Protein AF-W0J8F2-F1 (afdb_monomer_lite)

Secondary structure (DSSP, 8-state):
-PPP--S--SPPPBPP------SHHHHTS---SB-GGGG-HHHHHHHHHHHHHHH-----

Sequence (60 aa):
MGGVYCEDVEVAPLMSDTAADFSLAASTRGMAGVKPYAVDPEAAARLWTLSEQLTGLQAL

pLDDT: mean 79.76, std 14.83, range [53.78, 98.25]

Radius of gyration: 16.43 Å; chains: 1; bounding box: 36×25×38 Å

Foldseek 3Di:
DDDDDPVDPDAWAEDDVDPDPPDPVSVPPPPTGDYPVVPDPVVVVVVQVVVCVVVVDDDD

Structure (mmCIF, N/CA/C/O backbone):
data_AF-W0J8F2-F1
#
_entry.id   AF-W0J8F2-F1
#
loop_
_atom_site.group_PDB
_atom_site.id
_atom_site.type_symbol
_atom_site.label_atom_id
_atom_site.label_alt_id
_atom_site.label_comp_id
_atom_site.label_asym_id
_atom_site.label_entity_id
_atom_site.label_seq_id
_atom_site.pdbx_PDB_ins_code
_atom_site.Cartn_x
_atom_site.Cartn_y
_atom_site.Cartn_z
_atom_site.occupancy
_atom_site.B_iso_or_equiv
_atom_site.auth_seq_id
_atom_site.auth_comp_id
_atom_site.auth_asym_id
_atom_site.auth_atom_id
_atom_site.pdbx_PDB_model_num
ATOM 1 N N . MET A 1 1 ? -18.396 16.870 -23.000 1.00 54.38 1 MET A N 1
ATOM 2 C CA . MET A 1 1 ? -17.751 15.605 -22.601 1.00 54.38 1 MET A CA 1
ATOM 3 C C . MET A 1 1 ? -16.356 15.589 -23.205 1.00 54.38 1 MET A C 1
ATOM 5 O O . MET A 1 1 ? -16.225 15.298 -24.385 1.00 54.38 1 MET A O 1
ATOM 9 N N . GLY A 1 2 ? -15.351 16.052 -22.457 1.00 63.16 2 GLY A N 1
ATOM 10 C CA . GLY A 1 2 ? -13.948 16.006 -22.881 1.00 63.16 2 GLY A CA 1
ATOM 11 C C . GLY A 1 2 ? -13.355 14.666 -22.463 1.00 63.16 2 GLY A C 1
ATOM 12 O O . GLY A 1 2 ? -13.471 14.306 -21.295 1.00 63.16 2 GLY A O 1
ATOM 13 N N . GLY A 1 3 ? -12.817 13.906 -23.416 1.00 59.50 3 GLY A N 1
ATOM 14 C CA . GLY A 1 3 ? -12.217 12.601 -23.152 1.00 59.50 3 GLY A CA 1
ATOM 15 C C . GLY A 1 3 ? -11.000 12.724 -22.238 1.00 59.50 3 GLY A C 1
ATOM 16 O O . GLY A 1 3 ? -10.173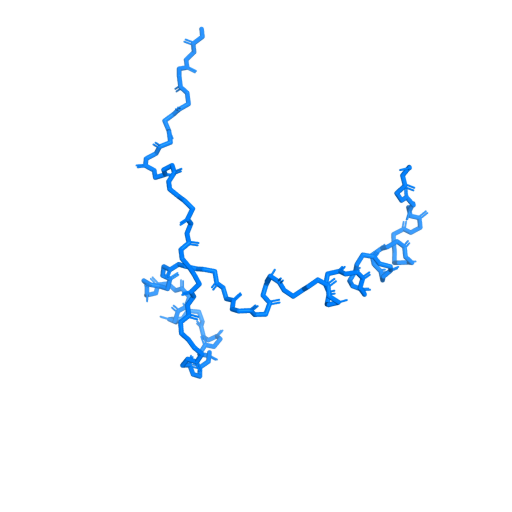 13.615 -22.417 1.00 59.50 3 GLY A O 1
ATOM 17 N N . VAL A 1 4 ? -10.914 11.835 -21.252 1.00 65.69 4 VAL A N 1
ATOM 18 C CA . VAL A 1 4 ? -9.745 11.690 -20.382 1.00 65.69 4 VAL A CA 1
ATOM 19 C C . VAL A 1 4 ? -8.648 11.026 -21.216 1.00 65.69 4 VAL A C 1
ATOM 21 O O . VAL A 1 4 ? -8.847 9.922 -21.718 1.00 65.69 4 VAL A O 1
ATOM 24 N N . TYR A 1 5 ? -7.524 11.712 -21.426 1.00 67.31 5 TYR A N 1
ATOM 25 C CA . TYR A 1 5 ? -6.360 11.121 -22.085 1.00 67.31 5 TYR A CA 1
ATOM 26 C C . TYR A 1 5 ? -5.627 10.241 -21.070 1.00 67.31 5 TYR A C 1
ATOM 28 O O . TYR A 1 5 ? -4.967 10.750 -20.167 1.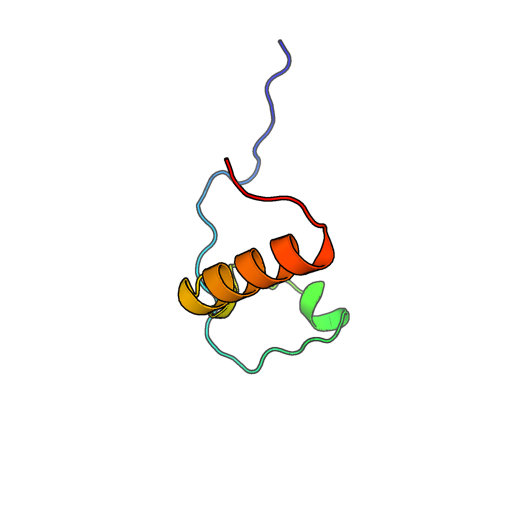00 67.31 5 TYR A O 1
ATOM 36 N N . CYS A 1 6 ? -5.781 8.925 -21.201 1.00 66.25 6 CYS A N 1
ATOM 37 C CA . CYS A 1 6 ? -4.903 7.956 -20.554 1.00 66.25 6 CYS A CA 1
ATOM 38 C C . CYS A 1 6 ? -3.799 7.612 -21.553 1.00 66.25 6 CYS A C 1
ATOM 40 O O . CYS A 1 6 ? -4.023 6.830 -22.471 1.00 66.25 6 CYS A O 1
ATOM 42 N N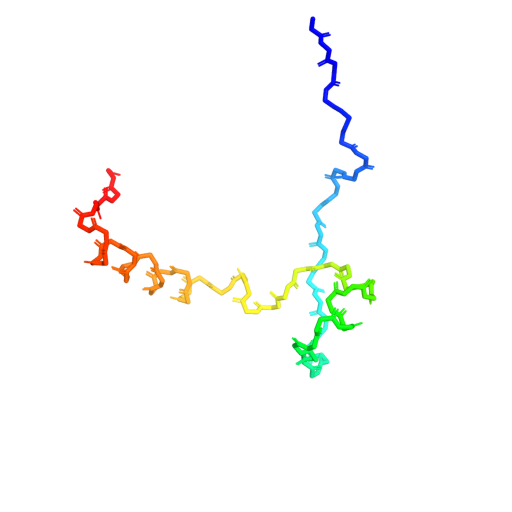 . GLU A 1 7 ? -2.642 8.254 -21.397 1.00 66.88 7 GLU A N 1
ATOM 43 C CA . GLU A 1 7 ? -1.453 8.003 -22.224 1.00 66.88 7 GLU A CA 1
ATOM 44 C C . GLU A 1 7 ? -0.955 6.562 -22.097 1.00 66.88 7 GLU A C 1
ATOM 46 O O . GLU A 1 7 ? -0.507 5.967 -23.072 1.00 66.88 7 GLU A O 1
ATOM 51 N N . ASP A 1 8 ? -1.076 6.006 -20.894 1.00 68.81 8 ASP A N 1
ATOM 52 C CA . ASP A 1 8 ? -0.653 4.660 -20.545 1.00 68.81 8 ASP A CA 1
ATOM 53 C C . ASP A 1 8 ? -1.789 3.990 -19.767 1.00 68.81 8 ASP A C 1
ATOM 55 O O . ASP A 1 8 ? -2.119 4.385 -18.645 1.00 68.81 8 ASP A O 1
ATOM 59 N N . VAL A 1 9 ? -2.472 3.056 -20.428 1.00 76.50 9 VAL A N 1
ATOM 60 C CA . VAL A 1 9 ? -3.656 2.352 -19.902 1.00 76.50 9 VAL A CA 1
ATOM 61 C C . VAL A 1 9 ? -3.315 0.926 -19.468 1.00 76.50 9 VAL A C 1
ATOM 63 O O . VAL A 1 9 ? -4.197 0.183 -19.037 1.00 76.50 9 VAL A O 1
ATOM 66 N N . GLU A 1 10 ? -2.047 0.538 -19.592 1.00 83.19 10 GLU A N 1
ATOM 67 C CA . GLU A 1 10 ? -1.585 -0.797 -19.250 1.00 83.19 10 GLU A CA 1
ATOM 68 C C . GLU A 1 10 ? -1.314 -0.913 -17.748 1.00 83.19 10 GLU A C 1
ATOM 70 O O . GLU A 1 10 ? -0.930 0.039 -17.062 1.00 83.19 10 GLU A O 1
ATOM 75 N N . VAL A 1 11 ? -1.511 -2.118 -17.210 1.00 83.88 11 VAL A N 1
ATOM 76 C CA . VAL A 1 11 ? -1.157 -2.396 -15.817 1.00 83.88 11 VAL A CA 1
ATOM 77 C C . VAL A 1 11 ? 0.363 -2.380 -15.692 1.00 83.88 11 VAL A C 1
ATOM 79 O O . VAL A 1 11 ? 1.059 -3.177 -16.322 1.00 83.88 11 VAL A O 1
ATOM 82 N N . ALA A 1 12 ? 0.878 -1.496 -14.839 1.00 85.88 12 ALA A N 1
ATOM 83 C CA . ALA A 1 12 ? 2.307 -1.389 -14.591 1.00 85.88 12 ALA A CA 1
ATOM 84 C C . ALA A 1 12 ? 2.881 -2.723 -14.057 1.00 85.88 12 ALA A C 1
ATOM 86 O O . ALA A 1 12 ? 2.320 -3.305 -13.121 1.00 85.88 12 ALA A O 1
ATOM 87 N N . PRO A 1 13 ? 4.005 -3.218 -14.608 1.00 86.56 13 PRO A N 1
ATOM 88 C CA . PRO A 1 13 ? 4.591 -4.485 -14.186 1.00 86.56 13 PRO A CA 1
ATOM 89 C C . PRO A 1 13 ? 5.192 -4.383 -12.781 1.00 86.56 13 PRO A C 1
ATOM 91 O O . PRO A 1 13 ? 5.547 -3.299 -12.317 1.00 86.56 13 PRO A O 1
ATOM 94 N N . LEU A 1 14 ? 5.373 -5.522 -12.110 1.00 87.06 14 LEU A N 1
ATOM 95 C CA . LEU A 1 14 ? 6.169 -5.570 -10.883 1.00 87.06 14 LEU A CA 1
ATOM 96 C C . LEU A 1 14 ? 7.647 -5.342 -11.201 1.00 87.06 14 LEU A C 1
ATOM 98 O O . LEU A 1 14 ? 8.203 -5.925 -12.132 1.00 87.06 14 LEU A O 1
ATOM 102 N N . MET A 1 15 ? 8.295 -4.522 -10.387 1.00 83.94 15 MET A N 1
ATOM 103 C CA . MET A 1 15 ? 9.735 -4.331 -10.452 1.00 83.94 15 MET A CA 1
ATOM 104 C C . MET A 1 15 ? 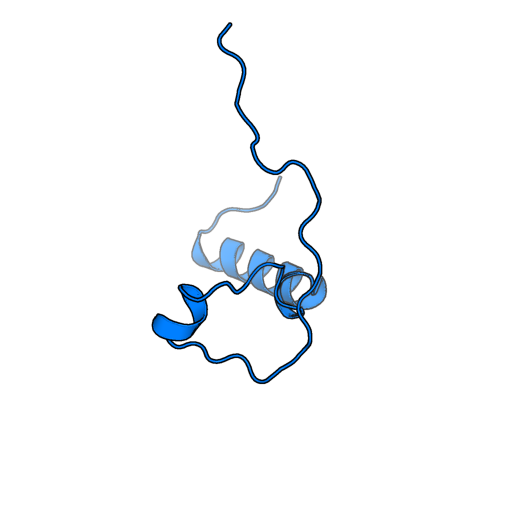10.487 -5.544 -9.898 1.00 83.94 15 MET A C 1
ATOM 106 O O . MET A 1 15 ? 10.053 -6.158 -8.924 1.00 83.94 15 MET A O 1
ATOM 110 N N . SER A 1 16 ? 11.663 -5.839 -10.459 1.00 74.75 16 SER A N 1
ATOM 111 C CA . SER A 1 16 ? 12.610 -6.771 -9.840 1.00 74.75 16 SER A CA 1
ATOM 112 C C . SER A 1 16 ? 13.119 -6.223 -8.508 1.00 74.75 16 SER A C 1
ATOM 114 O O . SER A 1 16 ? 13.317 -5.016 -8.366 1.00 74.75 16 SER A O 1
ATOM 116 N N . ASP A 1 17 ? 13.404 -7.118 -7.565 1.00 64.62 17 ASP A N 1
ATOM 117 C CA . ASP A 1 17 ? 13.816 -6.815 -6.187 1.00 64.62 17 ASP A CA 1
ATOM 118 C C . ASP A 1 17 ? 15.270 -6.300 -6.071 1.00 64.62 17 ASP A C 1
ATOM 120 O O . ASP A 1 17 ? 16.011 -6.593 -5.135 1.00 64.62 17 ASP A O 1
ATOM 124 N N . THR A 1 18 ? 15.737 -5.552 -7.073 1.00 59.12 18 THR A N 1
ATOM 125 C CA . THR A 1 18 ? 17.038 -4.887 -7.030 1.00 59.12 18 THR A CA 1
ATOM 126 C C . THR A 1 18 ? 16.981 -3.814 -5.958 1.00 59.12 18 THR A C 1
ATOM 128 O O . THR A 1 18 ? 16.143 -2.914 -6.061 1.00 59.12 18 THR A O 1
ATOM 131 N N . ALA A 1 19 ? 17.857 -3.954 -4.953 1.00 57.22 19 ALA A N 1
ATOM 132 C CA . ALA A 1 19 ? 18.030 -3.087 -3.789 1.00 57.22 19 ALA A CA 1
ATOM 133 C C . ALA A 1 19 ? 17.432 -1.696 -4.015 1.00 57.22 19 ALA A C 1
ATOM 135 O O . ALA A 1 19 ? 17.962 -0.899 -4.792 1.00 57.22 19 ALA A O 1
ATOM 136 N N . ALA A 1 20 ? 16.277 -1.457 -3.391 1.00 60.12 20 ALA A N 1
ATOM 137 C CA . ALA A 1 20 ? 15.535 -0.224 -3.556 1.00 60.12 20 ALA A CA 1
ATOM 138 C C . ALA A 1 20 ? 16.390 0.939 -3.047 1.00 60.12 20 ALA A C 1
ATOM 140 O O . ALA A 1 20 ? 16.506 1.172 -1.846 1.00 60.12 20 ALA A O 1
ATOM 141 N N . ASP A 1 21 ? 17.009 1.664 -3.973 1.00 65.31 21 ASP A N 1
ATOM 142 C CA . ASP A 1 21 ? 17.519 2.988 -3.679 1.00 65.31 21 ASP A CA 1
ATOM 143 C C . ASP A 1 21 ? 16.299 3.885 -3.416 1.00 65.31 21 ASP A C 1
ATOM 145 O O . ASP A 1 21 ? 15.498 4.159 -4.311 1.00 65.31 21 ASP A O 1
ATOM 149 N N . PHE A 1 22 ? 16.116 4.271 -2.151 1.00 67.75 22 PHE A N 1
ATOM 150 C CA . PHE A 1 22 ? 15.054 5.178 -1.706 1.00 67.75 22 PHE A CA 1
ATOM 151 C C . PHE A 1 22 ? 15.430 6.655 -1.903 1.00 67.75 22 PHE A C 1
ATOM 153 O O . PHE A 1 22 ? 14.705 7.550 -1.468 1.00 67.75 22 PHE A O 1
ATOM 160 N N . SER A 1 23 ? 16.568 6.934 -2.544 1.00 76.62 23 SER A N 1
ATOM 161 C CA . SER A 1 23 ? 16.955 8.282 -2.932 1.00 76.62 23 SER A CA 1
ATOM 162 C C . SER A 1 23 ? 15.938 8.891 -3.891 1.00 76.62 23 SER A C 1
ATOM 164 O O . SER A 1 23 ? 15.471 8.261 -4.842 1.00 76.62 23 SER A O 1
ATOM 166 N N . LEU A 1 24 ? 15.683 10.189 -3.721 1.00 65.44 24 LEU A N 1
ATOM 167 C CA . LEU A 1 24 ? 14.909 10.993 -4.667 1.00 65.44 24 LEU A CA 1
ATOM 168 C C . LEU A 1 24 ? 15.458 10.877 -6.104 1.00 65.44 24 LEU A C 1
ATOM 170 O O . LEU A 1 24 ? 14.702 10.929 -7.075 1.00 65.44 24 LEU A O 1
ATOM 174 N N . ALA A 1 25 ? 16.770 10.667 -6.243 1.00 69.00 25 ALA A N 1
ATOM 175 C CA . ALA A 1 25 ? 17.436 10.489 -7.529 1.00 69.00 25 ALA A CA 1
ATOM 176 C C . ALA A 1 25 ? 17.163 9.120 -8.183 1.00 69.00 25 ALA A C 1
ATOM 178 O O . ALA A 1 25 ? 17.338 8.985 -9.394 1.00 69.00 25 ALA A O 1
ATOM 179 N N . ALA A 1 26 ? 16.760 8.107 -7.414 1.00 66.81 26 ALA A N 1
ATOM 180 C CA . ALA A 1 26 ? 16.291 6.823 -7.934 1.00 66.81 26 ALA A CA 1
ATOM 181 C C . ALA A 1 26 ? 14.797 6.878 -8.281 1.00 66.81 26 ALA A C 1
ATOM 183 O O . ALA A 1 26 ? 14.395 6.395 -9.335 1.00 66.81 26 ALA A O 1
ATOM 184 N N . SER A 1 27 ? 13.992 7.578 -7.476 1.00 62.03 27 SER A N 1
ATOM 185 C CA . SER A 1 27 ? 12.558 7.786 -7.736 1.00 62.03 27 SER A CA 1
ATOM 186 C C . SER A 1 27 ? 12.266 8.599 -9.002 1.00 62.03 27 SER A C 1
ATOM 188 O O . SER A 1 27 ? 11.213 8.441 -9.609 1.00 62.03 27 SER A O 1
ATOM 190 N N . THR A 1 28 ? 13.197 9.457 -9.423 1.00 61.12 28 THR A N 1
ATOM 191 C CA . THR A 1 28 ? 13.068 10.301 -10.626 1.00 61.12 28 THR A CA 1
ATOM 192 C C . THR A 1 28 ? 13.680 9.679 -11.885 1.00 61.12 28 THR A C 1
ATOM 194 O O . THR A 1 28 ? 13.368 10.113 -12.993 1.00 61.12 28 THR A O 1
ATOM 197 N N . ARG A 1 29 ? 14.524 8.644 -11.753 1.00 57.72 29 ARG A N 1
ATOM 198 C CA . ARG A 1 29 ? 15.178 7.963 -12.882 1.00 57.72 29 ARG A CA 1
ATOM 199 C C . ARG A 1 29 ? 14.465 6.664 -13.238 1.00 57.72 29 ARG A C 1
ATOM 201 O O . ARG A 1 29 ? 14.963 5.580 -12.966 1.00 57.72 29 ARG A O 1
ATOM 208 N N . GLY A 1 30 ? 13.309 6.786 -13.888 1.00 53.78 30 GLY A N 1
ATOM 209 C CA . GLY A 1 30 ? 12.759 5.703 -14.712 1.00 53.78 30 GLY A CA 1
ATOM 210 C C . GLY A 1 30 ? 12.418 4.415 -13.965 1.00 53.78 30 GLY A C 1
ATOM 211 O O . GLY A 1 30 ? 12.478 3.336 -14.549 1.00 53.78 30 GLY A O 1
ATOM 212 N N . MET A 1 31 ? 12.057 4.516 -12.686 1.00 58.50 31 MET A N 1
ATOM 213 C CA . MET A 1 31 ? 11.519 3.401 -11.918 1.00 58.50 31 MET A CA 1
ATOM 214 C C . MET A 1 31 ? 10.077 3.133 -12.390 1.00 58.50 31 MET A C 1
ATOM 216 O O . MET A 1 31 ? 9.111 3.512 -11.740 1.00 58.50 31 MET A O 1
ATOM 220 N N . ALA A 1 32 ? 9.941 2.566 -13.591 1.00 68.69 32 ALA A N 1
ATOM 221 C CA . ALA A 1 32 ? 8.666 2.159 -14.163 1.00 68.69 32 ALA A CA 1
ATOM 222 C C . ALA A 1 32 ? 8.251 0.818 -13.545 1.00 68.69 32 ALA A C 1
ATOM 224 O O . ALA A 1 32 ? 9.013 -0.149 -13.587 1.00 68.69 32 ALA A O 1
ATOM 225 N N . GLY A 1 33 ? 7.057 0.772 -12.957 1.00 79.44 33 GLY A N 1
ATOM 226 C CA . GLY A 1 33 ? 6.509 -0.434 -12.344 1.00 79.44 33 GLY A CA 1
ATOM 227 C C . GLY A 1 33 ? 6.165 -0.290 -10.864 1.00 79.44 33 GLY A C 1
ATOM 228 O O . GLY A 1 33 ? 6.478 0.699 -10.202 1.00 79.44 33 GLY A O 1
ATOM 229 N N . VAL A 1 34 ? 5.503 -1.312 -10.338 1.00 85.69 34 VAL A N 1
ATOM 230 C CA . VAL A 1 34 ? 5.044 -1.388 -8.952 1.00 85.69 34 VAL A CA 1
ATOM 231 C C . VAL A 1 34 ? 6.103 -2.087 -8.100 1.00 85.69 34 VAL A C 1
ATOM 233 O O . VAL A 1 34 ? 6.646 -3.126 -8.480 1.00 85.69 34 VAL A O 1
ATOM 236 N N . LYS A 1 35 ? 6.419 -1.528 -6.927 1.00 84.44 35 LYS A N 1
ATOM 237 C CA . LYS A 1 35 ? 7.333 -2.172 -5.973 1.00 84.44 35 LYS A CA 1
ATOM 238 C C . LYS A 1 35 ? 6.704 -3.459 -5.419 1.00 84.44 35 LYS A C 1
ATOM 240 O O . LYS A 1 35 ? 5.533 -3.410 -5.050 1.00 84.44 35 LYS A O 1
ATOM 245 N N . PRO A 1 36 ? 7.453 -4.570 -5.271 1.00 87.88 36 PRO A N 1
ATOM 246 C CA . PRO A 1 36 ? 6.893 -5.836 -4.785 1.00 87.88 36 PRO A CA 1
ATOM 247 C C . PRO A 1 36 ? 6.142 -5.723 -3.453 1.00 87.88 36 PRO A C 1
ATOM 249 O O . PRO A 1 36 ? 5.065 -6.289 -3.306 1.00 87.88 36 PRO A O 1
ATOM 252 N N . TYR A 1 37 ? 6.650 -4.924 -2.507 1.00 87.12 37 TYR A N 1
ATOM 253 C CA . TYR A 1 37 ? 5.989 -4.714 -1.213 1.00 87.12 37 TYR A CA 1
ATOM 254 C C . TYR A 1 37 ? 4.633 -3.998 -1.322 1.00 87.12 37 TYR A C 1
ATOM 256 O O . TYR A 1 37 ? 3.828 -4.069 -0.402 1.00 87.12 37 TYR A O 1
ATOM 264 N N . ALA A 1 38 ? 4.376 -3.262 -2.409 1.00 89.38 38 ALA A N 1
ATOM 265 C CA . ALA A 1 38 ? 3.160 -2.465 -2.557 1.00 89.38 38 ALA A CA 1
ATOM 266 C C . ALA A 1 38 ? 1.926 -3.321 -2.886 1.00 89.38 38 ALA A C 1
ATOM 268 O O . ALA A 1 38 ? 0.806 -2.844 -2.737 1.00 89.38 38 ALA A O 1
ATOM 269 N N . VAL A 1 39 ? 2.127 -4.571 -3.321 1.00 91.81 39 VAL A N 1
ATOM 270 C CA . VAL A 1 39 ? 1.051 -5.534 -3.611 1.00 91.81 39 VAL A CA 1
ATOM 271 C C . VAL A 1 39 ? 0.897 -6.604 -2.524 1.00 91.81 39 VAL A C 1
ATOM 273 O O . VAL A 1 39 ? 0.165 -7.570 -2.721 1.00 91.81 39 VAL A O 1
ATOM 276 N N . ASP A 1 40 ? 1.579 -6.454 -1.385 1.00 94.88 40 ASP A N 1
ATOM 277 C CA . ASP A 1 40 ? 1.472 -7.374 -0.250 1.00 94.88 40 ASP A CA 1
ATOM 278 C C . ASP A 1 40 ? 0.114 -7.198 0.468 1.00 94.88 40 ASP A C 1
ATOM 280 O O . ASP A 1 40 ? -0.143 -6.139 1.059 1.00 94.88 40 ASP A O 1
ATOM 284 N N . PRO A 1 41 ? -0.764 -8.221 0.455 1.00 96.69 41 PRO A N 1
ATOM 285 C CA . PRO A 1 41 ? -2.082 -8.128 1.071 1.00 96.69 41 PRO A CA 1
ATOM 286 C C . PRO A 1 41 ? -2.033 -8.072 2.604 1.00 96.69 41 PRO A C 1
ATOM 288 O O . PRO A 1 41 ? -2.901 -7.448 3.215 1.00 96.69 41 PRO A O 1
ATOM 291 N N . GLU A 1 42 ? -1.038 -8.692 3.246 1.00 97.62 42 GLU A N 1
ATOM 292 C CA . GLU A 1 42 ? -0.908 -8.675 4.705 1.00 97.62 42 GLU A CA 1
ATOM 293 C C . GLU A 1 42 ? -0.473 -7.287 5.180 1.00 97.62 42 GLU A C 1
ATOM 295 O O . GLU A 1 42 ? -1.056 -6.723 6.112 1.00 97.62 42 GLU A O 1
ATOM 300 N N . ALA A 1 43 ? 0.513 -6.696 4.498 1.00 96.50 43 ALA A N 1
ATOM 301 C CA . ALA A 1 43 ? 0.934 -5.326 4.761 1.00 96.50 43 ALA A CA 1
ATOM 302 C C . ALA A 1 43 ? -0.221 -4.332 4.552 1.00 96.50 43 ALA A C 1
ATOM 304 O O . ALA A 1 43 ? -0.419 -3.445 5.387 1.00 96.50 43 ALA A O 1
ATOM 305 N N . ALA A 1 44 ? -1.017 -4.509 3.491 1.00 96.81 44 ALA A N 1
ATOM 306 C CA . ALA A 1 44 ? -2.186 -3.677 3.217 1.00 96.81 44 ALA A CA 1
ATOM 307 C C . ALA A 1 44 ? -3.246 -3.772 4.328 1.00 96.81 44 ALA A C 1
ATOM 309 O O . ALA A 1 44 ? -3.715 -2.742 4.815 1.00 96.81 44 ALA A O 1
ATOM 310 N N . ALA A 1 45 ? -3.579 -4.983 4.787 1.00 97.00 45 ALA A N 1
ATOM 311 C CA . ALA A 1 45 ? -4.538 -5.184 5.874 1.00 97.00 45 ALA A CA 1
ATOM 312 C C . ALA A 1 45 ? -4.058 -4.544 7.188 1.00 97.00 45 ALA A C 1
ATOM 314 O O . ALA A 1 45 ? -4.813 -3.844 7.863 1.00 97.00 45 ALA A O 1
ATOM 315 N N . ARG A 1 46 ? -2.774 -4.723 7.525 1.00 97.44 46 ARG A N 1
ATOM 316 C CA . ARG A 1 46 ? -2.165 -4.110 8.715 1.00 97.44 46 ARG A CA 1
ATOM 317 C C . ARG A 1 46 ? -2.199 -2.585 8.653 1.00 97.44 46 ARG A C 1
ATOM 319 O O . ARG A 1 46 ? -2.515 -1.945 9.656 1.00 97.44 46 ARG A O 1
ATOM 326 N N . LEU A 1 47 ? -1.874 -2.008 7.494 1.00 96.94 47 LEU A N 1
ATOM 327 C CA . LEU A 1 47 ? -1.920 -0.563 7.290 1.00 96.94 47 LEU A CA 1
ATOM 328 C C . LEU A 1 47 ? -3.348 -0.033 7.423 1.00 96.94 47 LEU A C 1
ATOM 330 O O . LEU A 1 47 ? -3.542 0.978 8.091 1.00 96.94 47 LEU A O 1
ATOM 334 N N . TRP A 1 48 ? -4.335 -0.735 6.862 1.00 96.81 48 TRP A N 1
ATOM 335 C CA . TRP A 1 48 ? -5.743 -0.357 6.972 1.00 96.81 48 TRP A CA 1
ATOM 336 C C . TRP A 1 48 ? -6.190 -0.249 8.432 1.00 96.81 48 TRP A C 1
ATOM 338 O O . TRP A 1 48 ? -6.646 0.808 8.862 1.00 96.81 48 TRP A O 1
ATOM 348 N N . THR A 1 49 ? -5.970 -1.301 9.226 1.00 97.44 49 THR A N 1
ATOM 349 C CA . THR A 1 49 ? -6.315 -1.300 10.655 1.00 97.44 49 THR A CA 1
ATOM 350 C C . THR A 1 49 ? -5.623 -0.166 11.412 1.00 97.44 49 THR A C 1
ATOM 352 O O . THR A 1 49 ? -6.237 0.484 12.258 1.00 97.44 49 THR A O 1
ATOM 355 N N . LEU A 1 50 ? -4.349 0.104 11.112 1.00 97.94 50 LEU A N 1
ATOM 356 C CA . LEU A 1 50 ? -3.632 1.221 11.722 1.00 97.94 50 LEU A CA 1
ATOM 357 C C . LEU A 1 50 ? -4.253 2.570 11.328 1.00 97.94 50 LEU A C 1
ATOM 359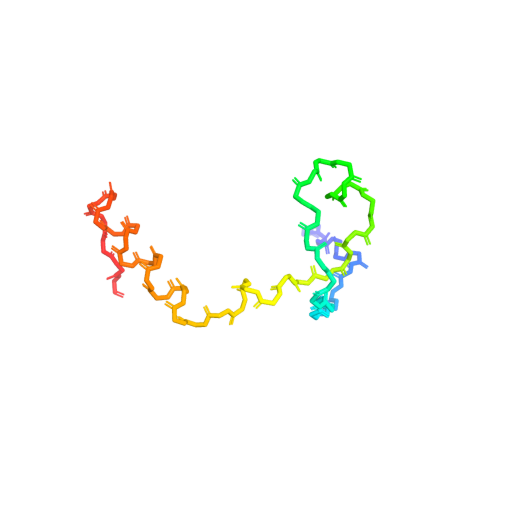 O O . LEU A 1 50 ? -4.417 3.439 12.181 1.00 97.94 50 LEU A O 1
ATOM 363 N N . SER A 1 51 ? -4.618 2.757 10.060 1.00 97.88 51 SER A N 1
ATOM 364 C CA . SER A 1 51 ? -5.271 3.979 9.586 1.00 97.88 51 SER A CA 1
ATOM 365 C C . SER A 1 51 ? -6.609 4.222 10.281 1.00 97.88 51 SER A C 1
ATOM 367 O O . SER A 1 51 ? -6.877 5.353 10.686 1.00 97.88 51 SER A O 1
ATOM 369 N N . GLU A 1 52 ? -7.418 3.185 10.489 1.00 97.81 52 GLU A N 1
ATOM 370 C CA . GLU A 1 52 ? -8.669 3.291 11.248 1.00 97.81 52 GLU A CA 1
ATOM 371 C C . GLU A 1 52 ? -8.411 3.739 12.693 1.00 97.81 52 GLU A C 1
ATOM 373 O O . GLU A 1 52 ? -9.043 4.675 13.180 1.00 97.81 52 GLU A O 1
ATOM 378 N N . GLN A 1 53 ? -7.415 3.149 13.361 1.00 97.75 53 GLN A N 1
ATOM 379 C CA . GLN A 1 53 ? -7.038 3.531 14.728 1.00 97.75 53 GLN A CA 1
ATOM 380 C C . GLN A 1 53 ? -6.553 4.981 14.821 1.00 97.75 53 GLN A C 1
ATOM 382 O O . GLN A 1 53 ? -6.900 5.690 15.763 1.00 97.75 53 GLN A O 1
ATOM 387 N N . LEU A 1 54 ? -5.749 5.425 13.852 1.00 98.25 54 LEU A N 1
ATOM 388 C CA . LEU A 1 54 ? -5.180 6.772 13.841 1.00 98.25 54 LEU A CA 1
ATOM 389 C C . LEU A 1 54 ? -6.208 7.849 13.484 1.00 98.25 54 LEU A C 1
ATOM 391 O O . LEU A 1 54 ? -6.088 8.982 13.946 1.00 98.25 54 LEU A O 1
ATOM 395 N N . THR A 1 55 ? -7.194 7.516 12.651 1.00 97.44 55 THR A N 1
ATOM 396 C CA . THR A 1 55 ? -8.200 8.477 12.172 1.00 97.44 55 THR A CA 1
ATOM 397 C C . THR A 1 55 ? -9.510 8.423 12.954 1.00 97.44 55 THR A C 1
ATOM 399 O O . THR A 1 55 ? -10.288 9.371 12.890 1.00 97.44 55 THR A O 1
ATOM 402 N N . GLY A 1 56 ? -9.771 7.339 13.690 1.00 96.81 56 GLY A N 1
ATOM 403 C CA . GLY A 1 56 ? -11.056 7.085 14.344 1.00 96.81 56 GLY A CA 1
ATOM 404 C C . GLY A 1 56 ? -12.194 6.767 13.367 1.00 96.81 56 GLY A C 1
ATOM 405 O O . GLY A 1 56 ? -13.354 6.741 13.777 1.00 96.81 56 GLY A O 1
ATOM 406 N N . LEU A 1 57 ? -11.885 6.555 12.086 1.00 95.81 57 LEU A N 1
ATOM 407 C CA . LEU A 1 57 ? -12.843 6.167 11.054 1.00 95.81 57 LEU A CA 1
ATOM 408 C C . LEU A 1 57 ? -12.818 4.651 10.873 1.00 95.81 57 LEU A C 1
ATOM 410 O O . LEU A 1 57 ? -11.768 4.032 11.011 1.00 95.81 57 LEU A O 1
ATOM 414 N N . GLN A 1 58 ? -13.963 4.064 10.539 1.00 90.75 58 GLN A N 1
ATOM 415 C CA . GLN A 1 58 ? -14.064 2.649 10.185 1.00 90.75 58 GLN A CA 1
ATOM 416 C C . GLN A 1 58 ? -14.557 2.504 8.752 1.00 90.75 58 GLN A C 1
ATOM 418 O O . GLN A 1 58 ? -15.381 3.301 8.291 1.00 90.75 58 GLN A O 1
ATOM 423 N N . ALA A 1 59 ? -14.056 1.484 8.060 1.00 82.19 59 ALA A N 1
ATOM 424 C CA . ALA A 1 59 ? -14.660 1.028 6.819 1.00 82.19 59 ALA A CA 1
ATOM 425 C C . ALA A 1 59 ? -16.117 0.600 7.074 1.00 82.19 59 ALA A C 1
ATOM 427 O O . ALA A 1 59 ? -16.394 -0.063 8.075 1.00 82.19 59 ALA A O 1
ATOM 428 N N . LEU A 1 60 ? -17.032 1.003 6.187 1.00 71.75 60 LEU A N 1
ATOM 429 C CA . LEU A 1 60 ? -18.443 0.587 6.205 1.00 71.75 60 LEU A CA 1
ATOM 430 C C . LEU A 1 60 ? -18.617 -0.871 5.767 1.00 71.75 60 LEU A C 1
ATOM 432 O O . LEU A 1 60 ? -17.910 -1.282 4.819 1.00 71.75 60 LEU A O 1
#

=== Feature glossary ===
Legend for the data blocks above and below:

— What the protein is —

Sequence gives the chain of amino acids in standard one-letter code (A=alanine, C=cysteine, …, Y=tyrosine), read N→C. It is the only feature that is directly encoded by the gene; all structural features are derived from the folded form of this sequence.

The annotation block draws on four external resources. InterPro: which protein families and domains the sequence belongs to. GO: standardized terms for what the protein does, what process it participates in, and where in the cell it acts. CATH: which structural fold it has in the CATH hierarchy. Organism: the species of origin.

— Where its atoms are —

Atomic coordinates in PDBx/mmCIF format — the same representation the Protein Data Bank distributes. Each line of the _atom_site loop places one backbone atom in Cartesian space (units: ångströms, origin: arbitrary).

Six rendered views show the 3D structure from the faces of a cube — i.e. along ±x, ±y, ±z. Rendering representation is drawn randomly per protein from cartoon (secondary-structure ribbons), sticks (backbone bonds), or molecular surface; coloring is either N→C rainbow (blue at the N-terminus through red at the C-terminus) or one color per chain.

— Local backbone conformation —

DSSP 8-state secondary structure assigns each residue one of H (α-helix), G (3₁₀-helix), I (π-helix), E (extended β-strand), B (isolated β-bridge), T (hydrogen-bonded turn), S (bend), or '-' (coil). The assignment is computed from backbone hydrogen-bond geometry via the Kabsch–Sander algorithm.

P-SEA three-state annotation labels each residue as helix, strand, or coil based purely on the geometry of the Cα trace. It serves as a fallback when the full backbone (and thus DSSP) is unavailable.

φ (phi) and ψ (psi) are the two rotatable backbone dihedrals per residue: φ is the C(i-1)–N–Cα–C torsion, ψ is the N–Cα–C–N(i+1) torsion, both in degrees on (−180°, 180°]. α-helical residues cluster near (−60°, −45°); β-strand residues near (−120°, +130°). A Ramachandran plot is simply a scatter of (φ, ψ) for every residue.

— Global shape and packing —

Radius of gyration (Rg) is the root-mean-square distance of Cα atoms from their centroid — a single number for overall size and compactness. A globular domain of N residues has Rg ≈ 2.2·N^0.38 Å; an extended or disordered chain has a much larger Rg. The Cα contact count is the number of residue pairs whose Cα atoms are within 8 Å and are more than four positions apart in sequence — a standard proxy for tertiary packing density. The bounding box is the smallest axis-aligned box enclosing all Cα atoms.

Accessible surface area quantifies burial. A residue with SASA near zero is packed into the hydrophobic core; one with SASA >100 Å² sits on the surface. Computed here via the Shrake–Rupley numerical algorithm with a 1.4 Å probe.

The contact map is a binary N×N matrix image: pixel (i, j) is dark where Cα_i and Cα_j are within 8 Å and |i−j|>4. Because the |i−j|>4 filter removes local helical contacts, off-diagonal stripes parallel to the main diagonal indicate parallel β-sheets; stripes perpendicular to it indicate antiparallel β-sheets. The Ramachandran plot scatters every residue's (φ, ψ) pair against the sterically allowed regions. The PAE heatmap renders the predicted-aligned-error matrix.

— Structural neighborhood —

A 3Di character summarizes, for each residue, the relative orientation of the Cα frame of its nearest spatia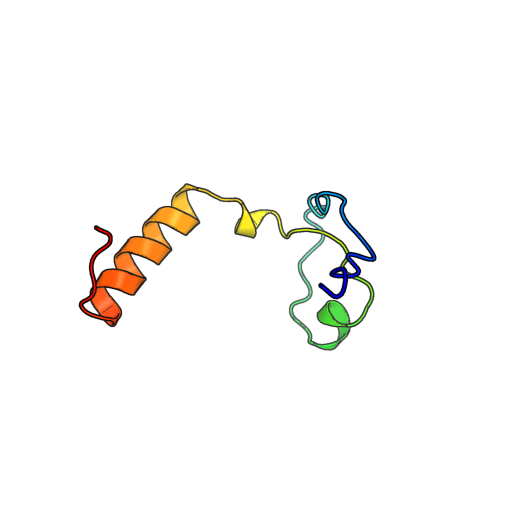l neighbor. Because it encodes fold topology rather than chemistry, 3Di alignments detect remote structural similarity that sequence alignment misses.

Structural nearest neighbors (via Foldseek easy-search vs the PDB). Reported per hit: target PDB id, E-value, and alignment TM-score. A TM-score above ~0.5 is the conventional threshold for 'same fold'.

— Confidence and disorder —

For AlphaFold models, the B-factor field carries pLDDT — the model's own estimate of local accuracy on a 0–100 scale. Regions with pLDDT<50 should be treated as essentially unmodeled; they often correspond to intrinsically disordered segments.

B-factor (Debye–Waller factor) reflects atomic displacement in the crystal lattice. It is an experimental observable (units Å²), not a prediction; low values mean the atom is pinned down, high values mean it moves or is heterogeneous across the crystal.

Predicted Aligned Error (PAE) is an AlphaFold confidence matrix: entry (i, j) is the expected error in the position of residue j, in ångströms, when the prediction is superimposed on the true structure at residue i. Low PAE within a block of residues means that block is internally rigid and well-predicted; high PAE between two blocks means their relative placement is uncertain even if each block individually is confident.